Protein AF-G2DC36-F1 (afdb_monomer_lite)

pLDDT: mean 81.64, std 14.51, range [49.41, 96.19]

Secondary structure (DSSP, 8-state):
-HHHHHHHHHHHTTS----------TTTS---HHHHHHHHHHHHHHHHHHHHHHHHHHHHHHHS-HHHHHHHHHHHHSHHHHHHHHHHHHHHHHHHHHHHHHHHHHTTTT-------------

Sequence (123 aa):
MVQSLARSKKTERMVDNNKRPVFLNLLQIHMPITAVVSILHRLTGVLMFLSIPLLVKLLSLSASGEEGFAQALELFRHPFSQLLLYLLLWILLHHLLAGIRFLLIDMEIGVARQQARAWPGWC

Structure (mmCIF, N/CA/C/O backbone):
data_AF-G2DC36-F1
#
_entry.id   AF-G2DC36-F1
#
loop_
_atom_site.group_PDB
_atom_site.id
_atom_site.type_symbol
_atom_site.label_atom_id
_atom_site.label_alt_id
_atom_site.label_comp_id
_atom_site.label_asym_id
_atom_site.label_entity_id
_atom_site.label_seq_id
_atom_site.pdbx_PDB_ins_code
_atom_site.Cartn_x
_atom_site.Cartn_y
_atom_site.Cartn_z
_atom_site.occupancy
_atom_site.B_iso_or_equiv
_atom_site.auth_seq_id
_atom_site.auth_comp_id
_atom_site.auth_asym_id
_atom_site.auth_atom_id
_atom_site.pdbx_PDB_model_num
ATOM 1 N N . MET A 1 1 ? -18.072 -44.142 -45.274 1.00 60.62 1 MET A N 1
ATOM 2 C CA . MET A 1 1 ? -18.135 -44.125 -43.792 1.00 60.62 1 MET A CA 1
ATOM 3 C C . MET A 1 1 ? -16.752 -44.173 -43.121 1.00 60.62 1 MET A C 1
ATOM 5 O O . MET A 1 1 ? -16.516 -43.393 -42.213 1.00 60.62 1 MET A O 1
ATOM 9 N N . VAL A 1 2 ? -15.794 -44.983 -43.598 1.00 60.97 2 VAL A N 1
ATOM 10 C CA . VAL A 1 2 ? -14.454 -45.147 -42.975 1.00 60.97 2 VAL A CA 1
ATOM 11 C C . VAL A 1 2 ? -13.545 -43.899 -43.052 1.00 60.97 2 VAL A C 1
ATOM 13 O O . VAL A 1 2 ? -12.787 -43.624 -42.126 1.00 60.97 2 VAL A O 1
ATOM 16 N N . GLN A 1 3 ? -13.653 -43.080 -44.105 1.00 61.34 3 GLN A N 1
ATOM 17 C CA . GLN A 1 3 ? -12.796 -41.890 -44.273 1.00 61.34 3 GLN A CA 1
ATOM 18 C C . GLN A 1 3 ? -13.121 -40.736 -43.298 1.00 61.34 3 GLN A C 1
ATOM 20 O O . GLN A 1 3 ? -12.261 -39.904 -43.016 1.00 61.34 3 GLN A O 1
ATOM 25 N N . SER A 1 4 ? -14.337 -40.700 -42.737 1.00 60.53 4 SER A N 1
ATOM 26 C CA . SER A 1 4 ? -14.765 -39.677 -41.766 1.00 60.53 4 SER A CA 1
ATOM 27 C C . SER A 1 4 ? -14.098 -39.876 -40.395 1.00 60.53 4 SER A C 1
ATOM 29 O O . SER A 1 4 ? -13.632 -38.909 -39.789 1.00 60.53 4 SER A O 1
ATOM 31 N N . LEU A 1 5 ? -13.942 -41.130 -39.957 1.00 65.88 5 LEU A N 1
ATOM 32 C CA . LEU A 1 5 ? -13.273 -41.479 -38.699 1.00 65.88 5 LEU A CA 1
ATOM 33 C C . LEU A 1 5 ? -11.755 -41.248 -38.769 1.00 65.88 5 LEU A C 1
ATOM 35 O O . LEU A 1 5 ? -11.146 -40.784 -37.806 1.00 65.88 5 LEU A O 1
ATOM 39 N N . ALA A 1 6 ? -11.143 -41.488 -39.934 1.00 60.44 6 ALA A N 1
ATOM 40 C CA . ALA A 1 6 ? -9.725 -41.200 -40.166 1.00 60.44 6 ALA A CA 1
ATOM 41 C C . ALA A 1 6 ? -9.411 -39.692 -40.105 1.00 60.44 6 ALA A C 1
ATOM 43 O O . ALA A 1 6 ? -8.333 -39.298 -39.652 1.00 60.44 6 ALA A O 1
ATOM 44 N N . ARG A 1 7 ? -10.365 -38.843 -40.516 1.00 60.75 7 ARG A N 1
ATOM 45 C CA . ARG A 1 7 ? -10.260 -37.380 -40.426 1.00 60.75 7 ARG A CA 1
ATOM 46 C C . ARG A 1 7 ? -10.388 -36.889 -38.982 1.00 60.75 7 ARG A C 1
ATOM 48 O O . ARG A 1 7 ? -9.592 -36.054 -38.569 1.00 60.75 7 ARG A O 1
ATOM 55 N N . SER A 1 8 ? -11.305 -37.470 -38.205 1.00 59.06 8 SER A N 1
ATOM 56 C CA . SER A 1 8 ? -11.477 -37.168 -36.775 1.00 59.06 8 SER A CA 1
ATOM 57 C C . SER A 1 8 ? -10.219 -37.511 -35.954 1.00 59.06 8 SER A C 1
ATOM 59 O O . SER A 1 8 ? -9.696 -36.648 -35.250 1.00 59.06 8 SER A O 1
ATOM 61 N N . LYS A 1 9 ? -9.616 -38.692 -36.168 1.00 58.62 9 LYS A N 1
ATOM 62 C CA . LYS A 1 9 ? -8.367 -39.104 -35.487 1.00 58.62 9 LYS A CA 1
ATOM 63 C C . LYS A 1 9 ? -7.138 -38.254 -35.848 1.00 58.62 9 LYS A C 1
ATOM 65 O O . LYS A 1 9 ? -6.154 -38.222 -35.109 1.00 58.62 9 LYS A O 1
ATOM 70 N N . LYS A 1 10 ? -7.142 -37.614 -37.025 1.00 55.16 10 LYS A N 1
ATOM 71 C CA . LYS A 1 10 ? -6.060 -36.722 -37.481 1.00 55.16 10 LYS A CA 1
ATOM 72 C C . LYS A 1 10 ? -6.137 -35.355 -36.797 1.00 55.16 10 LYS A C 1
ATOM 74 O O . LYS A 1 10 ? -5.094 -34.783 -36.507 1.00 55.16 10 LYS A O 1
ATOM 79 N N . THR A 1 11 ? -7.348 -34.882 -36.509 1.00 57.44 11 THR A N 1
ATOM 80 C CA . THR A 1 11 ? -7.591 -33.641 -35.765 1.00 57.44 11 THR A CA 1
ATOM 81 C C . THR A 1 11 ? -7.275 -33.799 -34.274 1.00 57.44 11 THR A C 1
ATOM 83 O O . THR A 1 11 ? -6.645 -32.909 -33.715 1.00 57.44 11 THR A O 1
ATOM 86 N N . GLU A 1 12 ? -7.570 -34.946 -33.647 1.00 58.38 12 GLU A N 1
ATOM 87 C CA . GLU A 1 12 ? -7.174 -35.193 -32.242 1.00 58.38 12 GLU A CA 1
ATOM 88 C C . GLU A 1 12 ? -5.651 -35.308 -32.042 1.00 58.38 12 GLU A C 1
ATOM 90 O O . GLU A 1 12 ? -5.129 -34.949 -30.991 1.00 58.38 12 GLU A O 1
ATOM 95 N N . ARG A 1 13 ? -4.898 -35.737 -33.065 1.00 56.81 13 ARG A N 1
ATOM 96 C CA . ARG A 1 13 ? -3.420 -35.735 -33.037 1.00 56.81 13 ARG A CA 1
ATOM 97 C C . ARG A 1 13 ? -2.781 -34.363 -33.283 1.00 56.81 13 ARG A C 1
ATOM 99 O O . ARG A 1 13 ? -1.562 -34.261 -33.205 1.00 56.81 13 ARG A O 1
ATOM 106 N N . MET A 1 14 ? -3.578 -33.331 -33.568 1.00 57.47 14 MET A N 1
ATOM 107 C CA . MET A 1 14 ? -3.139 -31.931 -33.605 1.00 57.47 14 MET A CA 1
ATOM 108 C C . MET A 1 14 ? -3.468 -31.185 -32.300 1.00 57.47 14 MET A C 1
ATOM 110 O O . MET A 1 14 ? -3.577 -29.962 -32.303 1.00 57.47 14 MET A O 1
ATOM 114 N N . VAL A 1 15 ? -3.611 -31.886 -31.168 1.00 60.22 15 VAL A N 1
ATOM 115 C CA . VAL A 1 15 ? -3.353 -31.238 -29.875 1.00 60.22 15 VAL A CA 1
ATOM 116 C C . VAL A 1 15 ? -1.858 -30.940 -29.847 1.00 60.22 15 VAL A C 1
ATOM 118 O O . VAL A 1 15 ? -1.022 -31.827 -29.686 1.00 60.22 15 VAL A O 1
ATOM 121 N N . ASP A 1 16 ? -1.561 -29.683 -30.142 1.00 61.88 16 ASP A N 1
ATOM 122 C CA . ASP A 1 16 ? -0.238 -29.111 -30.292 1.00 61.88 16 ASP A CA 1
ATOM 123 C C . ASP A 1 16 ? 0.675 -29.457 -29.103 1.00 61.88 16 ASP A C 1
ATOM 125 O O . ASP A 1 16 ? 0.555 -28.908 -28.009 1.00 61.88 16 ASP A O 1
ATOM 129 N N . ASN A 1 17 ? 1.604 -30.387 -29.328 1.00 62.47 17 ASN A N 1
ATOM 130 C CA . ASN A 1 17 ? 2.657 -30.742 -28.379 1.00 62.47 17 ASN A CA 1
ATOM 131 C C . ASN A 1 17 ? 3.910 -29.861 -28.563 1.00 62.47 17 ASN A C 1
ATOM 133 O O . ASN A 1 17 ? 4.974 -30.165 -28.025 1.00 62.47 17 ASN A O 1
ATOM 137 N N . ASN A 1 18 ? 3.808 -28.756 -29.311 1.00 64.44 18 ASN A N 1
ATOM 138 C CA . ASN A 1 18 ? 4.851 -27.747 -29.451 1.00 64.44 18 ASN A CA 1
ATOM 139 C C . ASN A 1 18 ? 4.878 -26.836 -28.216 1.00 64.44 18 ASN A C 1
ATOM 141 O O . ASN A 1 18 ? 4.674 -25.622 -28.288 1.00 64.44 18 ASN A O 1
ATOM 145 N N . LYS A 1 19 ? 5.167 -27.417 -27.048 1.00 67.81 19 LYS A N 1
ATOM 146 C CA . LYS A 1 19 ? 5.579 -26.635 -25.880 1.00 67.81 19 LYS A CA 1
ATOM 147 C C . LYS A 1 19 ? 6.971 -26.077 -26.159 1.00 67.81 19 LYS A C 1
ATOM 149 O O . LYS A 1 19 ? 7.978 -26.661 -25.766 1.00 67.81 19 LYS A O 1
ATOM 154 N N . ARG A 1 20 ? 7.026 -24.947 -26.875 1.00 73.25 20 ARG A N 1
ATOM 155 C CA . ARG A 1 20 ? 8.248 -24.146 -27.001 1.00 73.25 20 ARG A CA 1
ATOM 156 C C . ARG A 1 20 ? 8.799 -23.908 -25.590 1.00 73.25 20 ARG A C 1
ATOM 158 O O . ARG A 1 20 ? 8.017 -23.537 -24.712 1.00 73.25 20 ARG A O 1
ATOM 165 N N . PRO A 1 21 ? 10.100 -24.132 -25.348 1.00 76.31 21 PRO A N 1
ATOM 166 C CA . PRO A 1 21 ? 10.662 -23.957 -24.020 1.00 76.31 21 PRO A CA 1
ATOM 167 C C . PRO A 1 21 ? 10.540 -22.486 -23.614 1.00 76.31 21 PRO A C 1
ATOM 169 O O . PRO A 1 21 ? 11.144 -21.602 -24.220 1.00 76.31 21 PRO A O 1
ATOM 172 N N . VAL A 1 22 ? 9.713 -22.224 -22.602 1.00 76.00 22 VAL A N 1
ATOM 173 C CA . VAL A 1 22 ? 9.559 -20.899 -22.004 1.00 76.00 22 VAL A CA 1
ATOM 174 C C . VAL A 1 22 ? 10.623 -20.770 -20.921 1.00 76.00 22 VAL A C 1
ATOM 176 O O . VAL A 1 22 ? 10.511 -21.356 -19.846 1.00 76.00 22 VAL A O 1
ATOM 179 N N . PHE A 1 23 ? 11.676 -20.011 -21.209 1.00 74.94 23 PHE A N 1
ATOM 180 C CA . PHE A 1 23 ? 12.724 -19.707 -20.239 1.00 74.94 23 PHE A CA 1
ATOM 181 C C . PHE A 1 23 ? 12.252 -18.589 -19.295 1.00 74.94 23 PHE A C 1
ATOM 183 O O . PHE A 1 23 ? 12.554 -17.418 -19.508 1.00 74.94 23 PHE A O 1
ATOM 190 N N . LEU A 1 24 ? 11.490 -18.947 -18.254 1.00 79.56 24 LEU A N 1
ATOM 191 C CA . LEU A 1 24 ? 11.010 -18.025 -17.210 1.00 79.56 24 LEU A CA 1
ATOM 192 C C . LEU A 1 24 ? 11.716 -18.273 -15.867 1.00 79.56 24 LEU A C 1
ATOM 194 O O . LEU A 1 24 ? 11.084 -18.395 -14.820 1.00 79.56 24 LEU A O 1
ATOM 198 N N . ASN A 1 25 ? 13.045 -18.361 -15.885 1.00 80.56 25 ASN A N 1
ATOM 199 C CA . ASN A 1 25 ? 13.823 -18.410 -14.649 1.00 80.56 25 ASN A CA 1
ATOM 200 C C . ASN A 1 25 ? 14.017 -16.989 -14.109 1.00 80.56 25 ASN A C 1
ATOM 202 O O . ASN A 1 25 ? 14.993 -16.318 -14.435 1.00 80.56 25 ASN A O 1
ATOM 206 N N . LEU A 1 26 ? 13.093 -16.534 -13.257 1.00 78.56 26 LEU A N 1
ATOM 207 C CA . LEU A 1 26 ? 13.126 -15.192 -12.652 1.00 78.56 26 LEU A CA 1
ATOM 208 C C . LEU A 1 26 ? 14.411 -14.921 -11.851 1.00 78.56 26 LEU A C 1
ATOM 210 O O . LEU A 1 26 ? 14.864 -13.786 -11.796 1.00 78.56 26 LEU A O 1
ATOM 214 N N . LEU A 1 27 ? 15.012 -15.963 -11.267 1.00 77.25 27 LEU A N 1
ATOM 215 C CA . LEU A 1 27 ? 16.278 -15.868 -10.528 1.00 77.25 27 LEU A CA 1
ATOM 216 C C . LEU A 1 27 ? 17.508 -15.760 -11.445 1.00 77.25 27 LEU A C 1
ATOM 218 O O . LEU A 1 27 ? 18.555 -15.292 -11.012 1.00 77.25 27 LEU A O 1
ATOM 222 N N . GLN A 1 28 ? 17.389 -16.196 -12.702 1.00 78.69 28 GLN A N 1
ATOM 223 C CA . GLN A 1 28 ? 18.465 -16.151 -13.696 1.00 78.69 28 GLN A CA 1
ATOM 224 C C . GLN A 1 28 ? 18.447 -14.838 -14.499 1.00 78.69 28 GLN A C 1
ATOM 226 O O . GLN A 1 28 ? 19.459 -14.448 -15.075 1.00 78.69 28 GLN A O 1
ATOM 231 N N . ILE A 1 29 ? 17.304 -14.146 -14.538 1.00 79.94 29 ILE A N 1
ATOM 232 C CA . ILE A 1 29 ? 17.125 -12.879 -15.253 1.00 79.94 29 ILE A CA 1
ATOM 233 C C . ILE A 1 29 ? 17.475 -11.715 -14.316 1.00 79.94 29 ILE A C 1
ATOM 235 O O . ILE A 1 29 ? 16.865 -11.543 -13.263 1.00 79.94 29 ILE A O 1
ATOM 239 N N . HIS A 1 30 ? 18.430 -10.868 -14.708 1.00 81.25 30 HIS A N 1
ATOM 240 C CA . HIS A 1 30 ? 18.728 -9.636 -13.975 1.00 81.25 30 HIS A CA 1
ATOM 241 C C . HIS A 1 30 ? 17.599 -8.614 -14.136 1.00 81.25 30 HIS A C 1
ATOM 243 O O . HIS A 1 30 ? 17.454 -7.979 -15.182 1.00 81.25 30 HIS A O 1
ATOM 249 N N . MET A 1 31 ? 16.796 -8.448 -13.083 1.00 83.12 31 MET A N 1
ATOM 250 C CA . MET A 1 31 ? 15.719 -7.465 -13.067 1.00 83.12 31 MET A CA 1
ATOM 251 C C . MET A 1 31 ? 16.262 -6.059 -12.772 1.00 83.12 31 MET A C 1
ATOM 253 O O . MET A 1 31 ? 16.939 -5.869 -11.758 1.00 83.12 31 MET A O 1
ATOM 257 N N . PRO A 1 32 ? 15.952 -5.049 -13.608 1.00 84.81 32 PRO A N 1
ATOM 258 C CA . PRO A 1 32 ? 16.319 -3.673 -13.313 1.00 84.81 32 PRO A CA 1
ATOM 259 C C . PRO A 1 32 ? 15.567 -3.181 -12.071 1.00 84.81 32 PRO A C 1
ATOM 261 O O . PRO A 1 32 ? 14.442 -3.602 -11.793 1.00 84.81 32 PRO A O 1
ATOM 264 N N . ILE A 1 33 ? 16.156 -2.225 -11.353 1.00 85.44 33 ILE A N 1
ATOM 265 C CA . ILE A 1 33 ? 15.586 -1.654 -10.118 1.00 85.44 33 ILE A CA 1
ATOM 266 C C . ILE A 1 33 ? 14.165 -1.109 -10.355 1.00 85.44 33 ILE A C 1
ATOM 268 O O . ILE A 1 33 ? 13.289 -1.228 -9.501 1.00 85.44 33 ILE A O 1
ATOM 272 N N . THR A 1 34 ? 13.897 -0.579 -11.551 1.00 86.06 34 THR A N 1
ATOM 273 C CA . THR A 1 34 ? 12.570 -0.096 -11.960 1.00 86.06 34 THR A CA 1
ATOM 274 C C . THR A 1 34 ? 11.503 -1.194 -11.978 1.00 86.06 34 THR A C 1
ATOM 276 O O . THR A 1 34 ? 10.359 -0.925 -11.611 1.00 86.06 34 THR A O 1
ATOM 279 N N . ALA A 1 35 ? 11.862 -2.428 -12.350 1.00 86.69 35 ALA A N 1
ATOM 280 C CA . ALA A 1 35 ? 10.943 -3.565 -12.338 1.00 86.69 35 ALA A CA 1
ATOM 281 C C . ALA A 1 35 ? 10.594 -3.983 -10.902 1.00 86.69 35 ALA A C 1
ATOM 283 O O . ALA A 1 35 ? 9.426 -4.219 -10.598 1.00 86.69 35 ALA A O 1
ATOM 284 N N . VAL A 1 36 ? 11.581 -3.990 -9.999 1.00 89.44 36 VAL A N 1
ATOM 285 C CA . VAL A 1 36 ? 11.365 -4.301 -8.576 1.00 89.44 36 VAL A CA 1
ATOM 286 C C . VAL A 1 36 ? 10.419 -3.286 -7.932 1.00 89.44 36 VAL A C 1
ATOM 288 O O . VAL A 1 36 ? 9.450 -3.679 -7.287 1.00 89.44 36 VAL A O 1
ATOM 291 N N . VAL A 1 37 ? 10.637 -1.986 -8.165 1.00 91.00 37 VAL A N 1
ATOM 292 C CA . VAL A 1 37 ? 9.756 -0.919 -7.651 1.00 91.00 37 VAL A CA 1
ATOM 293 C C . VAL A 1 37 ? 8.328 -1.058 -8.189 1.00 91.00 37 VAL A C 1
ATOM 295 O O . VAL A 1 37 ? 7.374 -0.825 -7.451 1.00 91.00 37 VAL A O 1
ATOM 298 N N . SER A 1 38 ? 8.153 -1.492 -9.443 1.00 90.25 38 SER A N 1
ATOM 299 C CA . SER A 1 38 ? 6.819 -1.748 -10.006 1.00 90.25 38 SER A CA 1
ATOM 300 C C . SER A 1 38 ? 6.098 -2.897 -9.294 1.00 90.25 38 SER A C 1
ATOM 302 O O . SER A 1 38 ? 4.919 -2.771 -8.962 1.00 90.25 38 SER A O 1
ATOM 304 N N . ILE A 1 39 ? 6.801 -3.997 -9.000 1.00 91.44 39 ILE A N 1
ATOM 305 C CA . ILE A 1 39 ? 6.236 -5.125 -8.243 1.00 91.44 39 ILE A CA 1
ATOM 306 C C . ILE A 1 39 ? 5.886 -4.686 -6.817 1.00 91.44 39 ILE A C 1
ATOM 308 O O . ILE A 1 39 ? 4.783 -4.967 -6.350 1.00 91.44 39 ILE A O 1
ATOM 312 N N . LEU A 1 40 ? 6.780 -3.952 -6.147 1.00 92.81 40 LEU A N 1
ATOM 313 C CA . LEU A 1 40 ? 6.535 -3.431 -4.801 1.00 92.81 40 LEU A CA 1
ATOM 314 C C . LEU A 1 40 ? 5.320 -2.502 -4.757 1.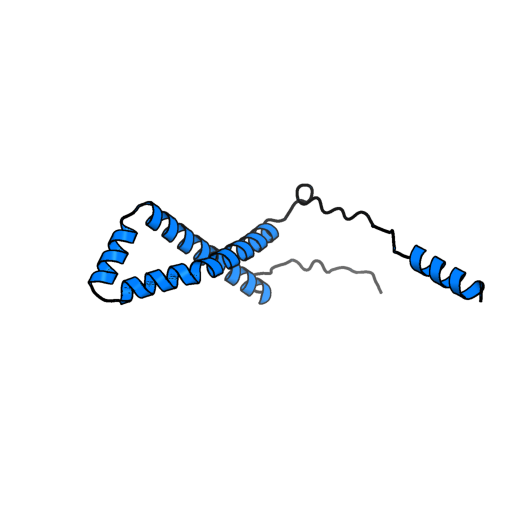00 92.81 40 LEU A C 1
ATOM 316 O O . LEU A 1 40 ? 4.478 -2.677 -3.885 1.00 92.81 40 LEU A O 1
ATOM 320 N N . HIS A 1 41 ? 5.170 -1.589 -5.719 1.00 94.69 41 HIS A N 1
ATOM 321 C CA . HIS A 1 41 ? 4.005 -0.705 -5.802 1.00 94.69 41 HIS A CA 1
ATOM 322 C C . HIS A 1 41 ? 2.683 -1.479 -5.946 1.00 94.69 41 HIS A C 1
ATOM 324 O O . HIS A 1 41 ? 1.679 -1.116 -5.329 1.00 94.69 41 HIS A O 1
ATOM 330 N N . ARG A 1 42 ? 2.682 -2.580 -6.715 1.00 94.00 42 ARG A N 1
ATOM 331 C CA . ARG A 1 42 ? 1.514 -3.471 -6.823 1.00 94.00 42 ARG A CA 1
ATOM 332 C C . ARG A 1 42 ? 1.229 -4.180 -5.502 1.00 94.00 42 ARG A C 1
ATOM 334 O O . ARG A 1 42 ? 0.084 -4.193 -5.061 1.00 94.00 42 ARG A O 1
ATOM 341 N N . LEU A 1 43 ? 2.257 -4.737 -4.860 1.00 95.56 43 LEU A N 1
ATOM 342 C CA . LEU A 1 43 ? 2.119 -5.415 -3.568 1.00 95.56 43 LEU A CA 1
ATOM 343 C C . LEU A 1 43 ? 1.602 -4.463 -2.483 1.00 95.56 43 LEU A C 1
ATOM 345 O O . LEU A 1 43 ? 0.662 -4.811 -1.772 1.00 95.56 43 LEU A O 1
ATOM 349 N N . THR A 1 44 ? 2.151 -3.248 -2.389 1.00 96.19 44 THR A N 1
ATOM 350 C CA . THR A 1 44 ? 1.671 -2.242 -1.432 1.00 96.19 44 THR A CA 1
ATOM 351 C C . THR A 1 44 ? 0.244 -1.802 -1.731 1.00 96.19 44 THR A C 1
ATOM 353 O O . THR A 1 44 ? -0.516 -1.595 -0.792 1.00 96.19 44 THR A O 1
ATOM 356 N N . GLY A 1 45 ? -0.160 -1.740 -3.004 1.00 94.50 45 GLY A N 1
ATOM 357 C CA . GLY A 1 45 ? -1.545 -1.461 -3.392 1.00 94.50 45 GLY A CA 1
ATOM 358 C C . GLY A 1 45 ? -2.531 -2.522 -2.892 1.00 94.50 45 GLY A C 1
ATOM 359 O O . GLY A 1 45 ? -3.552 -2.180 -2.296 1.00 94.50 45 GLY A O 1
ATOM 360 N N . VAL A 1 46 ? -2.203 -3.811 -3.056 1.00 96.12 46 VAL A N 1
ATOM 361 C CA . VAL A 1 46 ? -3.037 -4.913 -2.535 1.00 96.12 46 VAL A CA 1
ATOM 362 C C . VAL A 1 46 ? -3.104 -4.873 -1.007 1.00 96.12 46 VAL A C 1
ATOM 364 O O . VAL A 1 46 ? -4.187 -5.003 -0.439 1.00 96.12 46 VAL A O 1
ATOM 367 N N . LEU A 1 47 ? -1.973 -4.644 -0.333 1.00 94.81 47 LEU A N 1
ATOM 368 C CA . LEU A 1 47 ? -1.939 -4.516 1.128 1.00 94.81 47 LEU A CA 1
ATOM 369 C C . LEU A 1 47 ? -2.774 -3.329 1.629 1.00 94.81 47 LEU A C 1
ATOM 371 O O . LEU A 1 47 ? -3.452 -3.459 2.645 1.00 94.81 47 LEU A O 1
ATOM 375 N N . MET A 1 48 ? -2.764 -2.199 0.914 1.00 94.81 48 MET A N 1
ATOM 376 C CA . MET A 1 48 ? -3.597 -1.040 1.248 1.00 94.81 48 MET A CA 1
ATOM 377 C C . MET A 1 48 ? -5.082 -1.379 1.091 1.00 94.81 48 MET A C 1
ATOM 379 O O . MET A 1 48 ? -5.878 -1.114 1.981 1.00 94.81 48 MET A O 1
ATOM 383 N N . PHE A 1 49 ? -5.466 -2.050 0.003 1.00 95.06 49 PHE A N 1
ATOM 384 C CA . PHE A 1 49 ? -6.855 -2.472 -0.181 1.00 95.06 49 PHE A CA 1
ATOM 385 C C . PHE A 1 49 ? -7.351 -3.370 0.965 1.00 95.06 49 PHE A C 1
ATOM 387 O O . PHE A 1 49 ? -8.455 -3.181 1.473 1.00 95.06 49 PHE A O 1
ATOM 394 N N . LEU A 1 50 ? -6.509 -4.299 1.429 1.00 94.50 50 LEU A N 1
ATOM 395 C CA . LEU A 1 50 ? -6.822 -5.160 2.573 1.00 94.50 50 LEU A CA 1
ATOM 396 C C . LEU A 1 50 ? -6.882 -4.402 3.910 1.00 94.50 50 LEU A C 1
ATOM 398 O O . LEU A 1 50 ? -7.567 -4.853 4.828 1.00 94.50 50 LEU A O 1
ATOM 402 N N . SER A 1 51 ? -6.195 -3.263 4.042 1.00 93.12 51 SER A N 1
ATOM 403 C CA . SER A 1 51 ? -6.194 -2.473 5.277 1.00 93.12 51 SER A CA 1
ATOM 404 C C . SER A 1 51 ? -7.393 -1.530 5.413 1.00 93.12 51 SER A C 1
ATOM 406 O O . SER A 1 51 ? -7.734 -1.163 6.537 1.00 93.12 51 SER A O 1
ATOM 408 N N . ILE A 1 52 ? -8.086 -1.194 4.317 1.00 93.75 52 ILE A N 1
ATOM 409 C CA . ILE A 1 52 ? -9.285 -0.334 4.319 1.00 93.75 52 ILE A CA 1
ATOM 410 C C . ILE A 1 52 ? -10.321 -0.740 5.386 1.00 93.75 52 ILE A C 1
ATOM 412 O O . ILE A 1 52 ? -10.670 0.116 6.200 1.00 93.75 52 ILE A O 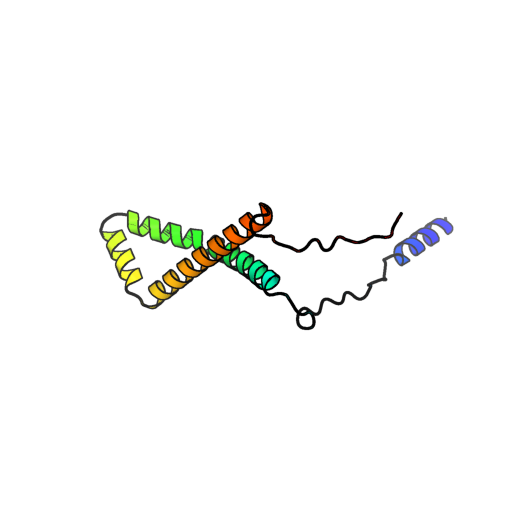1
ATOM 416 N N . PRO A 1 53 ? -10.823 -1.993 5.458 1.00 93.88 53 PRO A N 1
ATOM 417 C CA . PRO A 1 53 ? -11.837 -2.355 6.454 1.00 93.88 53 PRO A CA 1
ATOM 418 C C . PRO A 1 53 ? -11.339 -2.188 7.897 1.00 93.88 53 PRO A C 1
ATOM 420 O O . PRO A 1 53 ? -12.104 -1.788 8.776 1.00 93.88 53 PRO A O 1
ATOM 423 N N . LEU A 1 54 ? -10.052 -2.448 8.143 1.00 91.50 54 LEU A N 1
ATOM 424 C CA . LEU A 1 54 ? -9.428 -2.250 9.450 1.00 91.50 54 LEU A CA 1
ATOM 425 C C . LEU A 1 54 ? -9.370 -0.762 9.817 1.00 91.50 54 LEU A C 1
ATOM 427 O O . LEU A 1 54 ? -9.738 -0.396 10.934 1.00 91.50 54 LEU A O 1
ATOM 431 N N . LEU A 1 55 ? -8.970 0.094 8.873 1.00 92.19 55 LEU A N 1
ATOM 432 C CA . LEU A 1 55 ? -8.919 1.544 9.066 1.00 92.19 55 LEU A CA 1
ATOM 433 C C . LEU A 1 55 ? -10.312 2.141 9.284 1.00 92.19 55 LEU A C 1
ATOM 435 O O . LEU A 1 55 ? -10.478 2.972 10.171 1.00 92.19 55 LEU A O 1
ATOM 439 N N . VAL A 1 56 ? -11.322 1.687 8.537 1.00 94.56 56 VAL A N 1
ATOM 440 C CA . VAL A 1 56 ? -12.713 2.137 8.707 1.00 94.56 56 VAL A CA 1
ATOM 441 C C . VAL A 1 56 ? -13.249 1.755 10.085 1.00 94.56 56 VAL A C 1
ATOM 443 O O . VAL A 1 56 ? -13.865 2.588 10.747 1.00 94.56 56 VAL A O 1
ATOM 446 N N . LYS A 1 57 ? -12.980 0.532 10.563 1.00 92.19 57 LYS A N 1
ATOM 447 C CA . LYS A 1 57 ? -13.376 0.112 11.916 1.00 92.19 57 LYS A CA 1
ATOM 448 C C . LYS A 1 57 ? -12.712 0.975 12.990 1.00 92.19 57 LYS A C 1
ATOM 450 O O . LYS A 1 57 ? -13.380 1.397 13.931 1.00 92.19 57 LYS A O 1
ATOM 455 N N . LEU A 1 58 ? -11.415 1.246 12.846 1.00 90.81 58 LEU A N 1
ATOM 456 C CA . LEU A 1 58 ? -10.664 2.074 13.790 1.00 90.81 58 LEU A CA 1
ATOM 457 C C . LEU A 1 58 ? -11.158 3.528 13.784 1.00 90.81 58 LEU A C 1
ATOM 459 O O . LEU A 1 58 ? -11.356 4.113 14.846 1.00 90.81 58 LEU A O 1
ATOM 463 N N . LEU A 1 59 ? -11.432 4.083 12.601 1.00 92.69 59 LEU A N 1
ATOM 464 C CA . LEU A 1 59 ? -12.008 5.417 12.451 1.00 92.69 59 LEU A CA 1
ATOM 465 C C . LEU A 1 59 ? -13.402 5.493 13.087 1.00 92.69 59 LEU A C 1
ATOM 467 O O . LEU A 1 59 ? -13.670 6.407 13.863 1.00 92.69 59 LEU A O 1
ATOM 471 N N . SER A 1 60 ? -14.261 4.505 12.824 1.00 93.75 60 SER A N 1
ATOM 472 C CA . SER A 1 60 ? -15.597 4.421 13.423 1.00 93.75 60 SER A CA 1
ATOM 473 C C . SER A 1 60 ? -15.542 4.373 14.950 1.00 93.75 60 SER A C 1
ATOM 475 O O . SER A 1 60 ? -16.359 5.024 15.593 1.00 93.75 60 SER A O 1
ATOM 477 N N . LEU A 1 61 ? -14.585 3.636 15.526 1.00 92.25 61 LEU A N 1
ATOM 478 C CA . LEU A 1 61 ? -14.383 3.568 16.975 1.00 92.25 61 LEU A CA 1
ATOM 479 C C . LEU A 1 61 ? -13.907 4.913 17.542 1.00 92.25 61 LEU A C 1
ATOM 481 O O . LEU A 1 61 ? -14.395 5.361 18.572 1.00 92.25 61 LEU A O 1
ATOM 485 N N . SER A 1 62 ? -12.995 5.602 16.850 1.00 91.94 62 SER A N 1
ATOM 486 C CA . SER A 1 62 ? -12.550 6.933 17.286 1.00 91.94 62 SER A CA 1
ATOM 487 C C . SER A 1 62 ? -13.657 7.993 17.217 1.00 91.94 62 SER A C 1
ATOM 489 O O . SER A 1 62 ? -13.626 8.960 17.972 1.00 91.94 62 SER A O 1
ATOM 491 N N . ALA A 1 63 ? -14.639 7.805 16.329 1.00 92.62 63 ALA A N 1
ATOM 492 C CA . ALA A 1 63 ? -15.746 8.729 16.109 1.00 92.62 63 ALA A CA 1
ATOM 493 C C . ALA A 1 63 ? -16.997 8.414 16.951 1.00 92.62 63 ALA A C 1
ATOM 495 O O . ALA A 1 63 ? -17.940 9.202 16.942 1.00 92.62 63 ALA A O 1
ATOM 496 N N . SER A 1 64 ? -17.036 7.296 17.687 1.00 91.44 64 SER A N 1
ATOM 497 C CA . SER A 1 64 ? -18.217 6.866 18.455 1.00 91.44 64 SER A CA 1
ATOM 498 C C . SER A 1 64 ? -18.381 7.555 19.820 1.00 91.44 64 SER A C 1
ATOM 500 O O . SER A 1 64 ? -19.135 7.071 20.658 1.00 91.44 64 SER A O 1
ATOM 502 N N . GLY A 1 65 ? -17.694 8.676 20.056 1.00 91.56 65 GLY A N 1
ATOM 503 C CA . GLY A 1 65 ? -17.759 9.449 21.300 1.00 91.56 65 GLY A CA 1
ATOM 504 C C . GLY A 1 65 ? -16.577 9.204 22.241 1.00 91.56 65 GLY A C 1
ATOM 505 O O . GLY A 1 65 ? -15.569 8.610 21.860 1.00 91.56 65 GLY A O 1
ATOM 506 N N . GLU A 1 66 ? -16.696 9.687 23.478 1.00 91.50 66 GLU A N 1
ATOM 507 C CA . GLU A 1 66 ? -15.596 9.737 24.455 1.00 91.50 66 GLU A CA 1
ATOM 508 C C . GLU A 1 66 ? -15.059 8.347 24.828 1.00 91.50 66 GLU A C 1
ATOM 510 O O . GLU A 1 66 ? -13.850 8.117 24.796 1.00 91.50 66 GLU A O 1
ATOM 515 N N . GLU A 1 67 ? -15.951 7.386 25.084 1.00 90.44 67 GLU A N 1
ATOM 516 C CA . GLU A 1 67 ? -15.567 6.004 25.399 1.00 90.44 67 GLU A CA 1
ATOM 517 C C . GLU A 1 67 ? -14.863 5.315 24.221 1.00 90.44 67 GLU A C 1
ATOM 519 O O . GLU A 1 67 ? -13.859 4.627 24.405 1.00 90.44 67 GLU A O 1
ATOM 524 N N . GLY A 1 68 ? -15.355 5.527 22.995 1.00 89.62 68 GLY A N 1
ATOM 525 C CA . GLY A 1 68 ? -14.746 4.967 21.786 1.00 89.62 68 GLY A CA 1
ATOM 526 C C . GLY A 1 68 ? -13.362 5.550 21.506 1.00 89.62 68 GLY A C 1
ATOM 527 O O . GLY A 1 68 ? -12.425 4.818 21.179 1.00 89.62 68 GLY A O 1
ATOM 528 N N . PHE A 1 69 ? -13.194 6.856 21.724 1.00 90.81 69 PHE A N 1
ATOM 529 C CA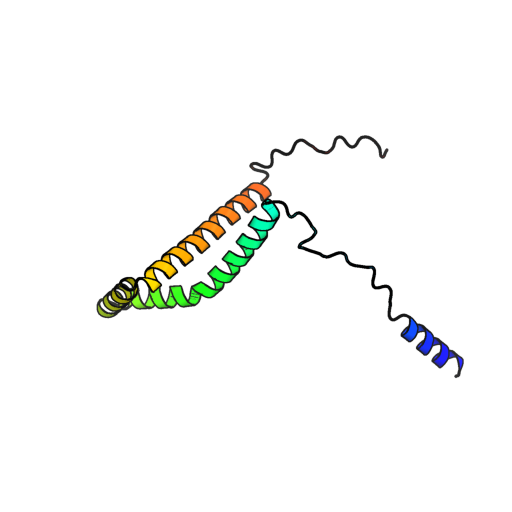 . PHE A 1 69 ? -11.896 7.511 21.609 1.00 90.81 69 PHE A CA 1
ATOM 530 C C . PHE A 1 69 ? -10.901 7.010 22.666 1.00 90.81 69 PHE A C 1
ATOM 532 O O . PHE A 1 69 ? -9.746 6.734 22.333 1.00 90.81 69 PHE A O 1
ATOM 539 N N . ALA A 1 70 ? -11.341 6.819 23.915 1.00 91.94 70 ALA A N 1
ATOM 540 C CA . ALA A 1 70 ? -10.507 6.250 24.973 1.00 91.94 70 ALA A CA 1
ATOM 541 C C . ALA A 1 70 ? -10.045 4.822 24.631 1.00 91.94 70 ALA A C 1
ATOM 543 O O . ALA A 1 70 ? -8.860 4.513 24.760 1.00 91.94 70 ALA A O 1
ATOM 544 N N . GLN A 1 71 ? -10.943 3.981 24.105 1.00 89.81 71 GLN A N 1
ATOM 545 C CA . GLN A 1 71 ? -10.601 2.631 23.639 1.00 89.81 71 GLN A CA 1
ATOM 546 C C . GLN A 1 71 ? -9.620 2.651 22.460 1.00 89.81 71 GLN A C 1
ATOM 548 O O . GLN A 1 71 ? -8.669 1.868 22.428 1.00 89.81 71 GLN A O 1
ATOM 553 N N . ALA A 1 72 ? -9.808 3.559 21.497 1.00 89.19 72 ALA A N 1
ATOM 554 C CA . ALA A 1 72 ? -8.862 3.732 20.399 1.00 89.19 72 ALA A CA 1
ATOM 555 C C . ALA A 1 72 ? -7.476 4.141 20.927 1.00 89.19 72 ALA A C 1
ATOM 557 O O . ALA A 1 72 ? -6.464 3.595 20.487 1.00 89.19 72 ALA A O 1
ATOM 558 N N . LEU A 1 73 ? -7.422 5.047 21.908 1.00 90.06 73 LEU A N 1
ATOM 559 C CA . LEU A 1 73 ? -6.178 5.483 22.538 1.00 90.06 73 LEU A CA 1
ATOM 560 C C . LEU A 1 73 ? -5.475 4.344 23.286 1.00 90.06 73 LEU A C 1
ATOM 562 O O . LEU A 1 73 ? -4.257 4.212 23.175 1.00 90.06 73 LEU A O 1
ATOM 566 N N . GLU A 1 74 ? -6.214 3.502 24.010 1.00 90.38 74 GLU A N 1
ATOM 567 C CA . GLU A 1 74 ? -5.647 2.292 24.615 1.00 90.38 74 GLU A CA 1
ATOM 568 C C . GLU A 1 74 ? -5.081 1.347 23.561 1.00 90.38 74 GLU A C 1
ATOM 570 O O . GLU A 1 74 ? -3.964 0.846 23.718 1.00 90.38 74 GLU A O 1
ATOM 575 N N . LEU A 1 75 ? -5.782 1.187 22.435 1.00 88.06 75 LEU A N 1
ATOM 576 C CA . LEU A 1 75 ? -5.275 0.405 21.318 1.00 88.06 75 LEU A CA 1
ATOM 577 C C . LEU A 1 75 ? -3.933 0.965 20.834 1.00 88.06 75 LEU A C 1
ATOM 579 O O . LEU A 1 75 ? -3.003 0.185 20.655 1.00 88.06 75 LEU A O 1
ATOM 583 N N . PHE A 1 76 ? -3.784 2.291 20.716 1.00 87.06 76 PHE A N 1
ATOM 584 C CA . PHE A 1 76 ? -2.526 2.967 20.352 1.00 87.06 76 PHE A CA 1
ATOM 585 C C . PHE A 1 76 ? -1.412 2.882 21.405 1.00 87.06 76 PHE A C 1
ATOM 587 O O . PHE A 1 76 ? -0.247 3.104 21.069 1.00 87.06 76 PHE A O 1
ATOM 594 N N . ARG A 1 77 ? -1.713 2.567 22.670 1.00 89.62 77 ARG A N 1
ATOM 595 C CA . ARG A 1 77 ? -0.678 2.393 23.709 1.00 89.62 77 ARG A CA 1
ATOM 596 C C . ARG A 1 77 ? 0.104 1.093 23.544 1.00 89.62 77 ARG A C 1
ATOM 598 O O . ARG A 1 77 ? 1.226 0.996 24.038 1.00 89.62 77 ARG A O 1
ATOM 605 N N . HIS A 1 78 ? -0.451 0.103 22.848 1.00 91.12 78 HIS A N 1
ATOM 606 C CA . HIS A 1 78 ? 0.253 -1.148 22.602 1.00 91.12 78 HIS A CA 1
ATOM 607 C C . HIS A 1 78 ? 1.384 -0.969 21.572 1.00 91.12 78 HIS A C 1
ATOM 609 O O . HIS A 1 78 ? 1.155 -0.457 20.479 1.00 91.12 78 HIS A O 1
ATOM 615 N N . PRO A 1 79 ? 2.605 -1.463 21.837 1.00 90.44 79 PRO A N 1
ATOM 616 C CA . PRO A 1 79 ? 3.728 -1.299 20.907 1.00 90.44 79 PRO A CA 1
ATOM 617 C C . PRO A 1 79 ? 3.476 -1.981 19.550 1.00 90.44 79 PRO A C 1
ATOM 619 O O . PRO A 1 79 ? 3.922 -1.502 18.509 1.00 90.44 79 PRO A O 1
ATOM 622 N N . PHE A 1 80 ? 2.707 -3.074 19.538 1.00 91.69 80 PHE A N 1
ATOM 623 C CA . PHE A 1 80 ? 2.330 -3.775 18.310 1.00 91.69 80 PHE A CA 1
ATOM 624 C C . PHE A 1 80 ? 1.407 -2.953 17.406 1.00 91.69 80 PHE A C 1
ATOM 626 O O . PHE A 1 80 ? 1.560 -2.995 16.186 1.00 91.69 80 PHE A O 1
ATOM 633 N N . SER A 1 81 ? 0.464 -2.197 17.973 1.00 89.56 81 SER A N 1
ATOM 634 C CA . SER A 1 81 ? -0.440 -1.362 17.176 1.00 89.56 81 SER A CA 1
ATOM 635 C C . SER A 1 81 ? 0.294 -0.154 16.599 1.00 89.56 81 SER A C 1
ATOM 637 O O . SER A 1 81 ? 0.061 0.199 15.447 1.00 89.56 81 SER A O 1
ATOM 639 N N . GLN A 1 82 ? 1.237 0.423 17.351 1.00 90.44 82 GLN A N 1
ATOM 640 C CA . GLN A 1 82 ? 2.113 1.487 16.865 1.00 90.44 82 GLN A CA 1
ATOM 641 C C . GLN A 1 82 ? 2.959 0.997 15.691 1.00 90.44 82 GLN A C 1
ATOM 643 O O . GLN A 1 82 ? 2.996 1.650 14.650 1.00 90.44 82 GLN A O 1
ATOM 648 N N . LEU A 1 83 ? 3.579 -0.183 15.817 1.00 94.50 83 LEU A N 1
ATOM 649 C CA . LEU A 1 83 ? 4.345 -0.791 14.729 1.00 94.50 83 LEU A CA 1
ATOM 650 C C . LEU A 1 83 ? 3.473 -1.031 13.490 1.00 94.50 83 LEU A C 1
ATOM 652 O O . LEU A 1 83 ? 3.883 -0.710 12.375 1.00 94.50 83 LEU A O 1
ATOM 656 N N . LEU A 1 84 ? 2.259 -1.554 13.685 1.00 92.25 84 LEU A N 1
ATOM 657 C CA . LEU A 1 84 ? 1.298 -1.753 12.602 1.00 92.25 84 LEU A CA 1
ATOM 658 C C . LEU A 1 84 ? 0.918 -0.425 11.932 1.00 92.25 84 LEU A C 1
ATOM 660 O O . LEU A 1 84 ? 0.839 -0.365 10.707 1.00 92.25 84 LEU A O 1
ATOM 664 N N . LEU A 1 85 ? 0.720 0.641 12.709 1.00 90.94 85 LEU A N 1
ATOM 665 C CA . LEU A 1 85 ? 0.396 1.966 12.186 1.00 90.94 85 LEU A CA 1
ATOM 666 C C . LEU A 1 85 ? 1.553 2.551 11.369 1.00 90.94 85 LEU A C 1
ATOM 668 O O . LEU A 1 85 ? 1.327 3.058 10.272 1.00 90.94 85 LEU A O 1
ATOM 672 N N . TYR A 1 86 ? 2.792 2.434 11.858 1.00 93.62 86 TYR A N 1
ATOM 673 C CA . TYR A 1 86 ? 3.982 2.847 11.111 1.00 93.62 86 TYR A CA 1
ATOM 674 C C . TYR A 1 86 ? 4.139 2.050 9.815 1.00 93.62 86 TYR A C 1
ATOM 676 O O . TYR A 1 86 ? 4.461 2.628 8.778 1.00 93.62 86 TYR A O 1
ATOM 684 N N . LEU A 1 87 ? 3.860 0.744 9.845 1.00 93.75 87 LEU A N 1
ATOM 685 C CA . LEU A 1 87 ? 3.875 -0.096 8.651 1.00 93.75 87 LEU A CA 1
ATOM 686 C C . LEU A 1 87 ? 2.792 0.329 7.649 1.00 93.75 87 LEU A C 1
ATOM 688 O O . LEU A 1 87 ? 3.078 0.446 6.460 1.00 93.75 87 LEU A O 1
ATOM 692 N N . LEU A 1 88 ? 1.569 0.600 8.113 1.00 94.00 88 LEU A N 1
ATOM 693 C CA . LEU A 1 88 ? 0.477 1.099 7.271 1.00 94.00 88 LEU A CA 1
ATOM 694 C C . LEU A 1 88 ? 0.813 2.458 6.652 1.00 94.00 88 LEU A C 1
ATOM 696 O O . LEU A 1 88 ? 0.606 2.653 5.454 1.00 94.00 88 LEU A O 1
ATOM 700 N N . LEU A 1 89 ? 1.385 3.369 7.442 1.00 94.12 89 LEU A N 1
ATOM 701 C CA . LEU A 1 89 ? 1.847 4.669 6.968 1.00 94.12 89 LEU A CA 1
ATOM 702 C C . LEU A 1 89 ? 2.951 4.516 5.913 1.00 94.12 89 LEU A C 1
ATOM 704 O O . LEU A 1 89 ? 2.906 5.170 4.872 1.00 94.12 89 LEU A O 1
ATOM 708 N N . TRP A 1 90 ? 3.911 3.618 6.148 1.00 95.06 90 TRP A N 1
ATOM 709 C CA . TRP A 1 90 ? 4.974 3.304 5.195 1.00 95.06 90 TRP A CA 1
ATOM 710 C C . TRP A 1 90 ? 4.425 2.725 3.885 1.00 95.06 90 TRP A C 1
ATOM 712 O O . TRP A 1 90 ? 4.828 3.164 2.809 1.00 95.06 90 TRP A O 1
ATOM 722 N N . ILE A 1 91 ? 3.481 1.778 3.957 1.00 95.44 91 ILE A N 1
ATOM 723 C CA . ILE A 1 91 ? 2.807 1.187 2.787 1.00 95.44 91 ILE A CA 1
ATOM 724 C C . ILE A 1 91 ? 2.100 2.272 1.973 1.00 95.44 91 ILE A C 1
ATOM 726 O O . ILE A 1 91 ? 2.277 2.326 0.753 1.00 95.44 91 ILE A O 1
ATOM 730 N N . LEU A 1 92 ? 1.342 3.148 2.640 1.00 95.31 92 LEU A N 1
ATOM 731 C CA . LEU A 1 92 ? 0.633 4.256 2.005 1.00 95.31 92 LEU A CA 1
ATOM 732 C C . LEU A 1 92 ? 1.608 5.206 1.301 1.00 95.31 92 LEU A C 1
ATOM 734 O O . LEU A 1 92 ? 1.429 5.508 0.121 1.00 95.31 92 LEU A O 1
ATOM 738 N N . LEU A 1 93 ? 2.658 5.640 2.004 1.00 95.50 93 LEU A N 1
ATOM 739 C CA . LEU A 1 93 ? 3.639 6.577 1.464 1.00 95.50 93 LEU A CA 1
ATOM 740 C C . LEU A 1 93 ? 4.416 5.964 0.295 1.00 95.50 93 LEU A C 1
ATOM 742 O O . LEU A 1 93 ? 4.575 6.604 -0.742 1.00 95.50 93 LEU A O 1
ATOM 746 N N . HIS A 1 94 ? 4.854 4.710 0.425 1.00 94.31 94 HIS A N 1
ATOM 747 C CA . HIS A 1 94 ? 5.544 4.001 -0.648 1.00 94.31 94 HIS A CA 1
ATOM 748 C C . HIS A 1 94 ? 4.653 3.851 -1.885 1.00 94.31 94 HIS A C 1
ATOM 750 O O . HIS A 1 94 ? 5.101 4.109 -3.002 1.00 94.31 94 HIS A O 1
ATOM 756 N N . HIS A 1 95 ? 3.386 3.466 -1.696 1.00 95.19 95 HIS A N 1
ATOM 757 C CA . HIS A 1 95 ? 2.433 3.340 -2.793 1.00 95.19 95 HIS A CA 1
ATOM 758 C C . HIS A 1 95 ? 2.193 4.688 -3.485 1.00 95.19 95 HIS A C 1
ATOM 760 O O . HIS A 1 95 ? 2.298 4.761 -4.708 1.00 95.19 95 HIS A O 1
ATOM 766 N N . LEU A 1 96 ? 1.959 5.756 -2.717 1.00 95.62 96 LEU A N 1
ATOM 767 C CA . LEU A 1 96 ? 1.711 7.097 -3.243 1.00 95.62 96 LEU A CA 1
ATOM 768 C C . LEU A 1 96 ? 2.922 7.654 -4.002 1.00 95.62 96 LEU A C 1
ATOM 770 O O . LEU A 1 96 ? 2.778 8.083 -5.142 1.00 95.62 96 LEU A O 1
ATOM 774 N N . LEU A 1 97 ? 4.121 7.616 -3.411 1.00 95.00 97 LEU A N 1
ATOM 775 C CA . LEU A 1 97 ? 5.338 8.145 -4.039 1.00 95.00 97 LEU A CA 1
ATOM 776 C C . LEU A 1 97 ? 5.719 7.365 -5.302 1.00 95.00 97 LEU A C 1
ATOM 778 O O . LEU A 1 97 ? 6.072 7.967 -6.317 1.00 95.00 97 LEU A O 1
ATOM 782 N N . ALA A 1 98 ? 5.624 6.031 -5.264 1.00 92.88 98 ALA A N 1
ATOM 783 C CA . ALA A 1 98 ? 5.848 5.210 -6.450 1.00 92.88 98 ALA A CA 1
ATOM 784 C C . ALA A 1 98 ? 4.784 5.486 -7.526 1.00 92.88 98 ALA A C 1
ATOM 786 O O . ALA A 1 98 ? 5.133 5.605 -8.697 1.00 92.88 98 ALA A O 1
ATOM 787 N N . GLY A 1 99 ? 3.520 5.666 -7.130 1.00 92.88 99 GLY A N 1
ATOM 788 C CA . GLY A 1 99 ? 2.427 6.044 -8.026 1.00 92.88 99 GLY A CA 1
ATOM 789 C C . GLY A 1 99 ? 2.668 7.393 -8.702 1.00 92.88 99 GLY A C 1
ATOM 790 O O . GLY A 1 99 ? 2.608 7.475 -9.923 1.00 92.88 99 GLY A O 1
ATOM 791 N N . ILE A 1 100 ? 3.043 8.425 -7.937 1.00 93.44 100 ILE A N 1
ATOM 792 C CA . ILE A 1 100 ? 3.402 9.748 -8.474 1.00 93.44 100 ILE A CA 1
ATOM 793 C C . ILE A 1 100 ? 4.557 9.625 -9.469 1.00 93.44 100 ILE A C 1
ATOM 795 O O . ILE A 1 100 ? 4.486 10.182 -10.559 1.00 93.44 100 ILE A O 1
ATOM 799 N N . ARG A 1 101 ? 5.608 8.863 -9.141 1.00 90.44 101 ARG A N 1
ATOM 800 C CA . ARG A 1 101 ? 6.720 8.618 -10.071 1.00 90.44 101 ARG A CA 1
ATOM 801 C C . ARG A 1 101 ? 6.239 7.980 -11.378 1.00 90.44 101 ARG A C 1
ATOM 803 O O . ARG A 1 101 ? 6.712 8.382 -12.436 1.00 90.44 101 ARG A O 1
ATOM 810 N N . PHE A 1 102 ? 5.362 6.978 -11.316 1.00 88.69 102 PHE A N 1
ATOM 811 C CA . PHE A 1 102 ? 4.828 6.342 -12.523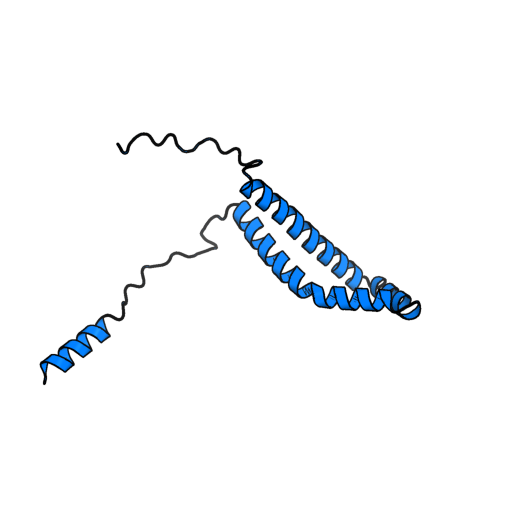 1.00 88.69 102 PHE A CA 1
ATOM 812 C C . PHE A 1 102 ? 3.979 7.316 -13.343 1.00 88.69 102 PHE A C 1
ATOM 814 O O . PHE A 1 102 ? 4.215 7.429 -14.539 1.00 88.69 102 PHE A O 1
ATOM 821 N N . LEU A 1 103 ? 3.119 8.110 -12.698 1.00 91.50 103 LEU A N 1
ATOM 822 C CA . LEU A 1 103 ? 2.347 9.161 -13.368 1.00 91.50 103 LEU A CA 1
ATOM 823 C C . LEU A 1 103 ? 3.250 10.202 -14.047 1.00 91.50 103 LEU A C 1
ATOM 825 O O . LEU A 1 103 ? 2.982 10.601 -15.173 1.00 91.50 103 LEU A O 1
ATOM 829 N N . LEU A 1 104 ? 4.346 10.616 -13.403 1.00 89.81 104 LEU A N 1
ATOM 830 C CA . LEU A 1 104 ? 5.312 11.542 -14.005 1.00 89.81 104 LEU A CA 1
ATOM 831 C C . LEU A 1 104 ? 5.983 10.946 -15.250 1.00 89.81 104 LEU A C 1
ATOM 833 O O . LEU A 1 104 ? 6.141 11.647 -16.247 1.00 89.81 104 LEU A O 1
ATOM 837 N N . ILE A 1 105 ? 6.338 9.657 -15.210 1.00 87.25 105 ILE A N 1
ATOM 838 C CA . ILE A 1 105 ? 6.896 8.940 -16.366 1.00 87.25 105 ILE A CA 1
ATOM 839 C C . ILE A 1 105 ? 5.866 8.852 -17.500 1.00 87.25 105 ILE A C 1
ATOM 841 O O . ILE A 1 105 ? 6.236 9.062 -18.654 1.00 87.25 105 ILE A O 1
ATOM 845 N N . ASP A 1 106 ? 4.596 8.591 -17.182 1.00 85.75 106 ASP A N 1
ATOM 846 C CA . ASP A 1 106 ? 3.503 8.538 -18.162 1.00 85.75 106 ASP A CA 1
ATOM 847 C C . ASP A 1 106 ? 3.223 9.914 -18.795 1.00 85.75 106 ASP A C 1
ATOM 849 O O . ASP A 1 106 ? 2.818 9.995 -19.951 1.00 85.75 106 ASP A O 1
ATOM 853 N N . MET A 1 107 ? 3.494 11.003 -18.066 1.00 87.56 107 MET A N 1
ATOM 854 C CA . MET A 1 107 ? 3.446 12.383 -18.571 1.00 87.56 107 MET A CA 1
ATOM 855 C C . MET A 1 107 ? 4.723 12.811 -19.318 1.00 87.56 107 MET A C 1
ATOM 857 O O . MET A 1 107 ? 4.868 13.986 -19.646 1.00 87.56 107 MET A O 1
ATOM 861 N N . GLU A 1 108 ? 5.667 11.893 -19.553 1.00 81.75 108 GLU A N 1
ATOM 862 C CA . GLU A 1 108 ? 6.984 12.149 -20.163 1.00 81.75 108 GLU A CA 1
ATOM 863 C C . GLU A 1 108 ? 7.878 13.128 -19.366 1.00 81.75 108 GLU A C 1
ATOM 865 O O . GLU A 1 108 ? 8.951 13.540 -19.816 1.00 81.75 108 GLU A O 1
ATOM 870 N N . ILE A 1 109 ? 7.503 13.453 -18.125 1.00 74.75 109 ILE A N 1
ATOM 871 C CA . ILE A 1 109 ? 8.244 14.354 -17.241 1.00 74.75 109 ILE A CA 1
ATOM 872 C C . ILE A 1 109 ? 9.342 13.551 -16.531 1.00 74.75 109 ILE A C 1
ATOM 874 O O . ILE A 1 109 ? 9.081 12.622 -15.768 1.00 74.75 109 ILE A O 1
ATOM 878 N N . GLY A 1 110 ? 10.607 13.906 -16.769 1.00 70.31 110 GLY A N 1
ATOM 879 C CA . GLY A 1 110 ? 11.759 13.188 -16.202 1.00 70.31 110 GLY A CA 1
ATOM 880 C C . GLY A 1 110 ? 12.171 11.935 -16.986 1.00 70.31 110 GLY A C 1
ATOM 881 O O . GLY A 1 110 ? 13.081 11.218 -16.565 1.00 70.31 110 GLY A O 1
ATOM 882 N N . VAL A 1 111 ? 11.568 11.697 -18.157 1.00 67.25 111 VAL A N 1
ATOM 883 C CA . VAL A 1 111 ? 11.984 10.663 -19.118 1.00 67.25 111 VAL A CA 1
ATOM 884 C C . VAL A 1 111 ? 13.049 11.242 -20.057 1.00 67.25 111 VAL A C 1
ATOM 886 O O . VAL A 1 111 ? 12.911 11.252 -21.275 1.00 67.25 111 VAL A O 1
ATOM 889 N N . ALA A 1 112 ? 14.155 11.744 -1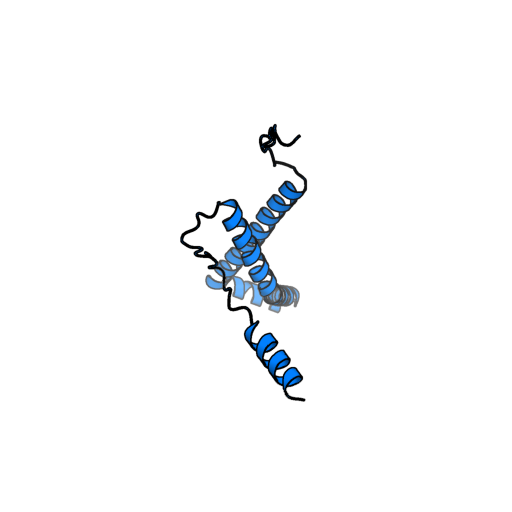9.503 1.00 63.34 112 ALA A N 1
ATOM 890 C CA . ALA A 1 112 ? 15.324 12.079 -20.311 1.00 63.34 112 ALA A CA 1
ATOM 891 C C . ALA A 1 112 ? 16.008 10.774 -20.745 1.00 63.34 112 ALA A C 1
ATOM 893 O O . ALA A 1 112 ? 16.943 10.290 -20.106 1.00 63.34 112 ALA A O 1
ATOM 894 N N . ARG A 1 113 ? 15.517 10.157 -21.822 1.00 59.47 113 ARG A N 1
ATOM 895 C CA . ARG A 1 113 ? 16.273 9.135 -22.548 1.00 59.47 113 ARG A CA 1
ATOM 896 C C . ARG A 1 113 ? 16.860 9.805 -23.776 1.00 59.47 113 ARG A C 1
ATOM 898 O O . ARG A 1 113 ? 16.118 10.283 -24.628 1.00 59.47 113 ARG A O 1
ATOM 905 N N . GLN A 1 114 ? 18.192 9.809 -23.866 1.00 51.94 114 GLN A N 1
ATOM 906 C CA . GLN A 1 114 ? 18.887 9.866 -25.150 1.00 51.94 114 GLN A CA 1
ATOM 907 C C . GLN A 1 114 ? 18.089 9.024 -26.146 1.00 51.94 114 GLN A C 1
ATOM 909 O O . GLN A 1 114 ? 17.852 7.839 -25.900 1.00 51.94 114 GLN A O 1
ATOM 914 N N . GLN A 1 115 ? 17.629 9.663 -27.219 1.00 52.38 115 GLN A N 1
ATOM 915 C CA . GLN A 1 115 ? 16.995 9.023 -28.359 1.00 52.38 115 GLN A CA 1
ATOM 916 C C . GLN A 1 115 ? 17.873 7.862 -28.838 1.00 52.38 115 GLN A C 1
ATOM 918 O O . GLN A 1 115 ? 18.762 8.028 -29.666 1.00 52.38 115 GLN A O 1
ATOM 923 N N . ALA A 1 116 ? 17.580 6.650 -28.369 1.00 52.75 116 ALA A N 1
ATOM 924 C CA . ALA A 1 116 ? 18.021 5.409 -28.991 1.00 52.75 116 ALA A CA 1
ATOM 925 C C . ALA A 1 116 ? 17.182 5.166 -30.258 1.00 52.75 116 ALA A C 1
ATOM 927 O O . ALA A 1 116 ? 16.516 4.143 -30.407 1.00 52.75 116 ALA A O 1
ATOM 928 N N . ARG A 1 117 ? 17.152 6.168 -31.145 1.00 55.91 117 ARG A N 1
ATOM 929 C CA . ARG A 1 117 ? 16.567 6.066 -32.480 1.00 55.91 117 ARG A CA 1
ATOM 930 C C . ARG A 1 117 ? 17.244 7.003 -33.476 1.00 55.91 117 ARG A C 1
ATOM 932 O O . ARG A 1 117 ? 16.587 7.670 -34.261 1.00 55.91 117 ARG A O 1
ATOM 939 N N . ALA A 1 118 ? 18.571 6.964 -33.509 1.00 50.84 118 ALA A N 1
ATOM 940 C CA . ALA A 1 118 ? 19.240 6.861 -34.797 1.00 50.84 118 ALA A CA 1
ATOM 941 C C . ALA A 1 118 ? 19.347 5.360 -35.109 1.00 50.84 118 ALA A C 1
ATOM 943 O O . ALA A 1 118 ? 20.351 4.724 -34.808 1.00 50.84 118 ALA A O 1
ATOM 944 N N . TRP A 1 119 ? 18.271 4.770 -35.636 1.00 49.41 119 TRP A N 1
ATOM 945 C CA . TRP A 1 119 ? 18.373 3.517 -36.386 1.00 49.41 119 TRP A CA 1
ATOM 946 C C . TRP A 1 119 ? 18.287 3.901 -37.865 1.00 49.41 119 TRP A C 1
ATOM 948 O O . TRP A 1 119 ? 17.176 4.018 -38.386 1.00 49.41 119 TRP A O 1
ATOM 958 N N . PRO A 1 120 ? 19.414 4.206 -38.534 1.00 59.47 120 PRO A N 1
ATOM 959 C CA . PRO A 1 120 ? 19.419 4.446 -39.961 1.00 59.47 120 PRO A CA 1
ATOM 960 C C . PRO A 1 120 ? 19.586 3.090 -40.642 1.00 59.47 120 PRO A C 1
ATOM 962 O O . PRO A 1 120 ? 20.614 2.436 -40.494 1.00 59.47 120 PRO A O 1
ATOM 965 N N . GLY A 1 121 ? 18.576 2.650 -41.377 1.00 69.38 121 GLY A N 1
ATOM 966 C CA . GLY A 1 121 ? 18.743 1.509 -42.272 1.00 69.38 121 GLY A CA 1
ATOM 967 C C . GLY A 1 121 ? 17.634 0.496 -42.143 1.00 69.38 121 GLY A C 1
ATOM 968 O O . GLY A 1 121 ? 17.891 -0.605 -41.685 1.00 69.38 121 GLY A O 1
ATOM 969 N N . TRP A 1 122 ? 16.430 0.912 -42.530 1.00 57.88 122 TRP A N 1
ATOM 970 C CA . TRP A 1 122 ? 15.493 0.119 -43.331 1.00 57.88 122 TRP A CA 1
ATOM 971 C C . TRP A 1 122 ? 14.627 1.118 -44.125 1.00 57.88 122 TRP A C 1
ATOM 973 O O . TRP A 1 122 ? 13.479 1.393 -43.783 1.00 57.88 122 TRP A O 1
ATOM 983 N N . CYS A 1 123 ? 15.255 1.737 -45.125 1.00 52.19 123 CYS A N 1
ATOM 984 C CA . CYS A 1 123 ? 14.669 2.128 -46.408 1.00 52.19 123 CYS A CA 1
ATOM 985 C C . CYS A 1 123 ? 15.619 1.576 -47.470 1.00 52.19 123 CYS A C 1
ATOM 987 O O . CYS A 1 123 ? 16.845 1.676 -47.227 1.00 52.19 123 CYS A O 1
#

Foldseek 3Di:
DVVVVVVVVVVVVPPPPPPPDDPPPVVVDDDDPLVVLVVLLVVLVVVLVVCVVVVVVLVCLCVVDDVSVVVSVVCVVDPVSVVVVVVNVVSVVSNVVSVVVVVCVVVVNPVPDDPPPPPPDDD

Radius of gyration: 27.64 Å; chains: 1; bounding box: 38×60×72 Å

InterPro domains:
  IPR000701 Succinate dehydrogenase/fumarate reductase type B, transmembrane subunit [PF01127] (17-119)
  IPR014314 Succinate dehydrogenase, cytochrome b556 subunit [PIRSF000178] (13-116)
  IPR014314 Succinate dehydrogenase, cytochrome b556 subunit [TIGR02970] (18-117)
  IPR014314 Succinate dehydrogenase, cytochrome b556 subunit [cd03499] (20-119)
  IPR018495 Succinate dehydrogenase, cytochrome b subunit, cons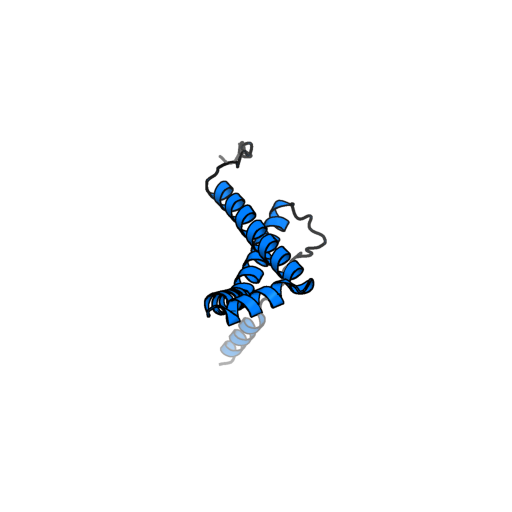erved site [PS01000] (20-44)
  IPR034804 Fumarate reductase/succinate dehydrogenase, transmembrane subunit [G3DSA:1.20.1300.10] (14-123)
  IPR034804 Fumarate reductase/succinate dehydrogenase, transmembrane subunit [SSF81343] (17-115)

Organism: NCBI:txid1048808